Protein AF-A0A7S2N459-F1 (afdb_monomer_lite)

Structure (mmCIF, N/CA/C/O backbone):
data_AF-A0A7S2N459-F1
#
_entry.id   AF-A0A7S2N459-F1
#
loop_
_atom_site.group_PDB
_atom_site.id
_atom_site.type_symbol
_atom_site.label_atom_id
_atom_site.label_alt_id
_atom_site.label_comp_id
_atom_site.label_asym_id
_atom_site.label_entity_id
_atom_site.label_seq_id
_atom_site.pdbx_PDB_ins_code
_atom_site.Cartn_x
_atom_site.Cartn_y
_atom_site.Cartn_z
_atom_site.occupancy
_atom_site.B_iso_or_equiv
_atom_site.auth_seq_id
_atom_site.auth_comp_id
_atom_site.auth_asym_id
_atom_site.auth_atom_id
_atom_site.pdbx_PDB_model_num
ATOM 1 N N . ALA A 1 1 ? 3.711 -17.846 -29.642 1.00 45.19 1 ALA A N 1
ATOM 2 C CA . ALA A 1 1 ? 2.727 -18.510 -28.764 1.00 45.19 1 ALA A CA 1
ATOM 3 C C . ALA A 1 1 ? 2.445 -17.560 -27.609 1.00 45.19 1 ALA A C 1
ATOM 5 O O . ALA A 1 1 ? 3.385 -17.162 -26.939 1.00 45.19 1 ALA A O 1
ATOM 6 N N . SER A 1 2 ? 1.214 -17.067 -27.486 1.00 52.06 2 SER A N 1
ATOM 7 C CA . SER A 1 2 ? 0.863 -15.970 -26.574 1.00 52.06 2 SER A CA 1
ATOM 8 C C . SER A 1 2 ? 0.890 -16.412 -25.106 1.00 52.06 2 SER A C 1
ATOM 10 O O . SER A 1 2 ? 0.298 -17.444 -24.789 1.00 52.06 2 SER A O 1
ATOM 12 N N . GLU A 1 3 ? 1.476 -15.593 -24.225 1.00 56.34 3 GLU A N 1
ATOM 13 C CA . GLU A 1 3 ? 1.574 -15.756 -22.754 1.00 56.34 3 GLU A CA 1
ATOM 14 C C . GLU A 1 3 ? 0.285 -16.224 -22.055 1.00 56.34 3 GLU A C 1
ATOM 16 O O . GLU A 1 3 ? 0.333 -16.855 -21.004 1.00 56.34 3 GLU A O 1
ATOM 21 N N . ARG A 1 4 ? -0.883 -15.992 -22.661 1.00 53.28 4 ARG A N 1
ATOM 22 C CA . ARG A 1 4 ? -2.186 -16.432 -22.141 1.00 53.28 4 ARG A CA 1
ATOM 23 C C . ARG A 1 4 ? -2.342 -17.948 -21.994 1.00 53.28 4 ARG A C 1
ATOM 25 O O . ARG A 1 4 ? -3.156 -18.376 -21.185 1.00 53.28 4 ARG A O 1
ATOM 32 N N . ALA A 1 5 ? -1.575 -18.763 -22.722 1.00 55.81 5 ALA A N 1
ATOM 33 C CA . ALA A 1 5 ? -1.649 -20.222 -22.592 1.00 55.81 5 ALA A CA 1
ATOM 34 C C . ALA A 1 5 ? -1.073 -20.749 -21.259 1.00 55.81 5 ALA A C 1
ATOM 36 O O . ALA A 1 5 ? -1.358 -21.884 -20.887 1.00 55.81 5 ALA A O 1
ATOM 37 N N . ALA A 1 6 ? -0.294 -19.938 -20.531 1.00 67.31 6 ALA A N 1
ATOM 38 C CA . ALA A 1 6 ? 0.362 -20.347 -19.288 1.00 67.31 6 ALA A CA 1
ATOM 39 C C . ALA A 1 6 ? -0.513 -20.190 -18.027 1.00 67.31 6 ALA A C 1
ATOM 41 O O . ALA A 1 6 ? -0.176 -20.749 -16.986 1.00 67.31 6 ALA A O 1
ATOM 42 N N . TYR A 1 7 ? -1.647 -19.479 -18.099 1.00 68.12 7 TYR A N 1
ATOM 43 C CA . TYR A 1 7 ? -2.426 -19.101 -16.913 1.00 68.12 7 TYR A CA 1
ATOM 44 C C . TYR A 1 7 ? -3.891 -19.533 -17.030 1.00 68.12 7 TYR A C 1
ATOM 46 O O . TYR A 1 7 ? -4.776 -18.764 -17.412 1.00 68.12 7 TYR A O 1
ATOM 54 N N . LYS A 1 8 ? -4.159 -20.799 -16.688 1.00 75.75 8 LYS A N 1
ATOM 55 C CA . LYS A 1 8 ? -5.526 -21.327 -16.588 1.00 75.75 8 LYS A CA 1
ATOM 56 C C . LYS A 1 8 ? -6.290 -20.552 -15.507 1.00 75.75 8 LYS A C 1
ATOM 58 O O . LYS A 1 8 ? -5.868 -20.535 -14.357 1.00 75.75 8 LYS A O 1
ATOM 63 N N . GLY A 1 9 ? -7.414 -19.939 -15.877 1.00 71.00 9 GLY A N 1
ATOM 64 C CA . GLY A 1 9 ? -8.233 -19.137 -14.960 1.00 71.00 9 GLY A CA 1
ATOM 65 C C . GLY A 1 9 ? -7.837 -17.659 -14.861 1.00 71.00 9 GLY A C 1
ATOM 66 O O . GLY A 1 9 ? -8.379 -16.960 -14.014 1.00 71.00 9 GLY A O 1
ATOM 67 N N . LEU A 1 10 ? -6.930 -17.163 -15.715 1.00 74.94 10 LEU A N 1
ATOM 68 C CA . LEU A 1 10 ? -6.666 -15.727 -15.828 1.00 74.94 10 LEU A CA 1
ATOM 69 C C . LEU A 1 10 ? -7.869 -15.014 -16.453 1.00 74.94 10 LEU A C 1
ATOM 71 O O . LEU A 1 10 ? -8.247 -15.310 -17.586 1.00 74.94 10 LEU A O 1
ATOM 75 N N . VAL A 1 11 ? -8.430 -14.051 -15.726 1.00 75.25 11 VAL A N 1
ATOM 76 C CA . VAL A 1 11 ? -9.648 -13.333 -16.139 1.00 75.25 11 VAL A CA 1
ATOM 77 C C . VAL A 1 11 ? -9.407 -11.892 -16.588 1.00 75.25 11 VAL A C 1
ATOM 79 O O . VAL A 1 11 ? -10.246 -11.309 -17.266 1.00 75.25 11 VAL A O 1
ATOM 82 N N . GLY A 1 12 ? -8.221 -11.336 -16.335 1.00 76.81 12 GLY A N 1
ATOM 83 C CA . GLY A 1 12 ? -7.854 -10.018 -16.841 1.00 76.81 12 GLY A CA 1
ATOM 84 C C . GLY A 1 12 ? -6.405 -9.646 -16.560 1.00 76.81 12 GLY A C 1
ATOM 85 O O . GLY A 1 12 ? -5.723 -10.282 -15.759 1.00 76.81 12 GLY A O 1
ATOM 86 N N . THR A 1 13 ? -5.943 -8.593 -17.228 1.00 80.44 13 THR A N 1
ATOM 87 C CA . THR A 1 13 ? -4.651 -7.950 -16.971 1.00 80.44 13 THR A CA 1
ATOM 88 C C . THR A 1 13 ? -4.895 -6.463 -16.800 1.00 80.44 13 THR A C 1
ATOM 90 O O . THR A 1 13 ? -5.680 -5.874 -17.542 1.00 80.44 13 THR A O 1
ATOM 93 N N . VAL A 1 14 ? -4.211 -5.861 -15.833 1.00 82.19 14 VAL A N 1
ATOM 94 C CA . VAL A 1 14 ? -4.279 -4.427 -15.564 1.00 82.19 14 VAL A CA 1
ATOM 95 C C . VAL A 1 14 ? -3.006 -3.734 -16.002 1.00 82.19 14 VAL A C 1
ATOM 97 O O . VAL A 1 14 ? -1.913 -4.267 -15.838 1.00 82.19 14 VAL A O 1
ATOM 100 N N . ALA A 1 15 ? -3.153 -2.536 -16.561 1.00 82.12 15 ALA A N 1
ATOM 101 C CA . ALA A 1 15 ? -2.019 -1.705 -16.931 1.00 82.12 15 ALA A CA 1
ATOM 102 C C . ALA A 1 15 ? -1.506 -0.933 -15.706 1.00 82.12 15 ALA A C 1
ATOM 104 O O . ALA A 1 15 ? -2.200 -0.063 -15.170 1.00 82.12 15 ALA A O 1
ATOM 105 N N . CYS A 1 16 ? -0.278 -1.222 -15.299 1.00 82.12 16 CYS A N 1
ATOM 106 C CA . CYS A 1 16 ? 0.464 -0.505 -14.266 1.00 82.12 16 CYS A CA 1
ATOM 107 C C . CYS A 1 16 ? 1.812 -0.025 -14.822 1.00 82.12 16 CYS A C 1
ATOM 109 O O . CYS A 1 16 ? 2.241 -0.460 -15.892 1.00 82.12 16 CYS A O 1
ATOM 111 N N . GLY A 1 17 ? 2.460 0.885 -14.100 1.00 80.88 17 GLY A N 1
ATOM 112 C CA . GLY A 1 17 ? 3.806 1.359 -14.411 1.00 80.88 17 GLY A CA 1
ATOM 113 C C . GLY A 1 17 ? 4.857 0.235 -14.390 1.00 80.88 17 GLY A C 1
ATOM 114 O O . GLY A 1 17 ? 4.582 -0.879 -13.930 1.00 80.88 17 GLY A O 1
ATOM 115 N N . PRO A 1 18 ? 6.085 0.514 -14.864 1.00 83.31 18 PRO A N 1
ATOM 116 C CA . PRO A 1 18 ? 7.149 -0.479 -15.053 1.00 83.31 18 PRO A CA 1
ATOM 117 C C . PRO A 1 18 ? 7.618 -1.166 -13.764 1.00 83.31 18 PRO A C 1
ATOM 119 O O . PRO A 1 18 ? 8.298 -2.191 -13.828 1.00 83.31 18 PRO A O 1
ATOM 122 N N . LYS A 1 19 ? 7.286 -0.618 -12.591 1.00 86.06 19 LYS A N 1
ATOM 123 C CA . LYS A 1 19 ? 7.632 -1.211 -11.301 1.00 86.06 19 LYS A CA 1
ATOM 124 C C . LYS A 1 19 ? 6.470 -1.110 -10.330 1.00 86.06 19 LYS A C 1
ATOM 126 O O . LYS A 1 19 ? 6.064 -0.010 -9.981 1.00 86.06 19 LYS A O 1
ATOM 131 N N . ILE A 1 20 ? 5.990 -2.257 -9.863 1.00 86.62 20 ILE A N 1
ATOM 132 C CA . ILE A 1 20 ? 5.016 -2.348 -8.774 1.00 86.62 20 ILE A CA 1
ATOM 133 C C . ILE A 1 20 ? 5.784 -2.390 -7.454 1.00 86.62 20 ILE A C 1
ATOM 135 O O . ILE A 1 20 ? 6.721 -3.174 -7.303 1.00 86.62 20 ILE A O 1
ATOM 139 N N . TRP A 1 21 ? 5.389 -1.548 -6.506 1.00 84.75 21 TRP A N 1
ATOM 140 C CA . TRP A 1 21 ? 5.977 -1.491 -5.167 1.00 84.75 21 TRP A CA 1
ATOM 141 C C . TRP A 1 21 ? 5.115 -2.197 -4.133 1.00 84.75 21 TRP A C 1
ATOM 143 O O . TRP A 1 21 ? 5.635 -2.883 -3.259 1.00 84.75 21 TRP A O 1
ATOM 153 N N . SER A 1 22 ? 3.796 -2.041 -4.236 1.00 86.75 22 SER A N 1
ATOM 154 C CA . SER A 1 22 ? 2.862 -2.592 -3.263 1.00 86.75 22 SER A CA 1
ATOM 155 C C . SER A 1 22 ? 1.486 -2.809 -3.885 1.00 86.75 22 SER A C 1
ATOM 157 O O . SER A 1 22 ? 1.110 -2.139 -4.849 1.00 86.75 22 SER A O 1
ATOM 159 N N . MET A 1 23 ? 0.738 -3.761 -3.332 1.00 89.31 23 MET A N 1
ATOM 160 C CA . MET A 1 23 ? -0.648 -4.022 -3.699 1.00 89.31 23 MET A CA 1
ATOM 161 C C . MET A 1 23 ? -1.464 -4.401 -2.467 1.00 89.31 23 MET A C 1
ATOM 163 O O . MET A 1 23 ? -0.939 -5.000 -1.528 1.00 89.31 23 MET A O 1
ATOM 167 N N . SER A 1 24 ? -2.755 -4.083 -2.484 1.00 88.56 24 SER A N 1
ATOM 168 C CA . SER A 1 24 ? -3.678 -4.448 -1.409 1.00 88.56 24 SER A CA 1
ATOM 169 C C . SER A 1 24 ? -5.078 -4.676 -1.974 1.00 88.56 24 SER A C 1
ATOM 171 O O . SER A 1 24 ? -5.514 -3.931 -2.850 1.00 88.56 24 SER A O 1
ATOM 173 N N . PHE A 1 25 ? -5.763 -5.713 -1.495 1.00 89.06 25 PHE A N 1
ATOM 174 C CA . PHE A 1 25 ? -7.181 -5.948 -1.776 1.00 89.06 25 PHE A CA 1
ATOM 175 C C . PHE A 1 25 ? -8.035 -5.253 -0.722 1.00 89.06 25 PHE A C 1
ATOM 177 O O . PHE A 1 25 ? -7.646 -5.202 0.448 1.00 89.06 25 PHE A O 1
ATOM 184 N N . SER A 1 26 ? -9.197 -4.750 -1.131 1.00 88.19 26 SER A N 1
ATOM 185 C CA . SER A 1 26 ? -10.193 -4.271 -0.185 1.00 88.19 26 SER A CA 1
ATOM 186 C C . SER A 1 26 ? -10.733 -5.438 0.651 1.00 88.19 26 SER A C 1
ATOM 188 O O . SER A 1 26 ? -10.838 -6.562 0.147 1.00 88.19 26 SER A O 1
ATOM 190 N N . PRO A 1 27 ? -11.089 -5.202 1.924 1.00 87.00 27 PRO A N 1
ATOM 191 C CA . PRO A 1 27 ? -11.691 -6.222 2.780 1.00 87.00 27 PRO A CA 1
ATOM 192 C C . PRO A 1 27 ? -12.967 -6.840 2.195 1.00 87.00 27 PRO A C 1
ATOM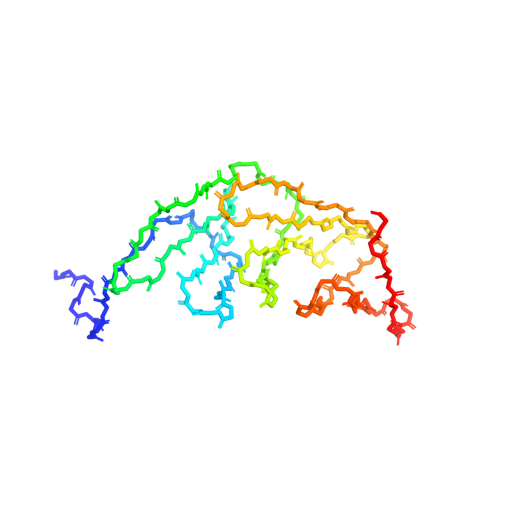 194 O O . PRO A 1 27 ? -13.203 -8.033 2.372 1.00 87.00 27 PRO A O 1
ATOM 197 N N . ASP A 1 28 ? -13.771 -6.055 1.472 1.00 86.62 28 ASP A N 1
ATOM 198 C CA . ASP A 1 28 ? -14.971 -6.530 0.770 1.00 86.62 28 ASP A CA 1
ATOM 199 C C . ASP A 1 28 ? -14.678 -7.324 -0.522 1.00 86.62 28 ASP A C 1
ATOM 201 O O . ASP A 1 28 ? -15.599 -7.857 -1.146 1.00 86.62 28 ASP A O 1
ATOM 205 N N . GLY A 1 29 ? -13.409 -7.400 -0.943 1.00 86.38 29 GLY A N 1
ATOM 206 C CA . GLY A 1 29 ? -12.950 -8.093 -2.147 1.00 86.38 29 GLY A CA 1
ATOM 207 C C . GLY A 1 29 ? -13.387 -7.457 -3.469 1.00 86.38 29 GLY A C 1
ATOM 208 O O . GLY A 1 29 ? -13.129 -8.028 -4.528 1.00 86.38 29 GLY A O 1
ATOM 209 N N . ARG A 1 30 ? -14.051 -6.296 -3.445 1.00 86.62 30 ARG A N 1
ATOM 210 C CA . ARG A 1 30 ? -14.590 -5.633 -4.646 1.00 86.62 30 ARG A CA 1
ATOM 211 C C . ARG A 1 30 ? -13.591 -4.722 -5.332 1.00 86.62 30 ARG A C 1
ATOM 213 O O . ARG A 1 30 ? -13.805 -4.358 -6.491 1.00 86.62 30 ARG A O 1
ATOM 220 N N . HIS A 1 31 ? -12.510 -4.376 -4.649 1.00 88.12 31 HIS A N 1
ATOM 221 C CA . HIS A 1 31 ? -11.490 -3.471 -5.134 1.00 88.12 31 HIS A CA 1
ATOM 222 C C . HIS A 1 31 ? -10.095 -3.993 -4.818 1.00 88.12 31 HIS A C 1
ATOM 224 O O . HIS A 1 31 ? -9.869 -4.800 -3.917 1.00 88.12 31 HIS A O 1
ATOM 230 N N . PHE A 1 32 ? -9.124 -3.503 -5.572 1.00 88.88 32 PHE A N 1
ATOM 231 C CA . PHE A 1 32 ? -7.732 -3.590 -5.175 1.00 88.88 32 PHE A CA 1
ATOM 232 C C . PHE A 1 32 ? -6.976 -2.362 -5.658 1.00 88.88 32 PHE A C 1
ATOM 234 O O . PHE A 1 32 ? -7.360 -1.702 -6.624 1.00 88.88 32 PHE A O 1
ATOM 241 N N . VAL A 1 33 ? -5.883 -2.062 -4.974 1.00 88.06 33 VAL A N 1
ATOM 242 C CA . VAL A 1 33 ? -5.015 -0.932 -5.266 1.00 88.06 33 VAL A CA 1
ATOM 243 C C . VAL A 1 33 ? -3.632 -1.448 -5.610 1.00 88.06 33 VAL A C 1
ATOM 245 O O . VAL A 1 33 ? -3.124 -2.387 -4.994 1.00 88.06 33 VAL A O 1
ATOM 248 N N . ILE A 1 34 ? -3.037 -0.829 -6.620 1.00 88.25 34 ILE A N 1
ATOM 249 C CA . ILE A 1 34 ? -1.651 -1.021 -7.016 1.00 88.25 34 ILE A CA 1
ATOM 250 C C . ILE A 1 34 ? -0.940 0.306 -6.822 1.00 88.25 34 ILE A C 1
ATOM 252 O O . ILE A 1 34 ? -1.381 1.340 -7.321 1.00 88.25 34 ILE A O 1
ATOM 256 N N . GLN A 1 35 ? 0.186 0.248 -6.132 1.00 86.25 35 GLN A N 1
ATOM 257 C CA . GLN A 1 35 ? 1.162 1.315 -6.115 1.00 86.25 35 GLN A CA 1
ATOM 258 C C . GLN A 1 35 ? 2.299 0.948 -7.057 1.00 86.25 35 GLN A C 1
ATOM 260 O O . GLN A 1 35 ? 3.018 -0.027 -6.821 1.00 86.25 35 GLN A O 1
ATOM 265 N N . ASP A 1 36 ? 2.468 1.735 -8.112 1.00 85.12 36 ASP A N 1
ATOM 266 C CA . ASP A 1 36 ? 3.570 1.587 -9.053 1.00 85.12 36 ASP A CA 1
ATOM 267 C C . ASP A 1 36 ? 4.526 2.789 -9.017 1.00 85.12 36 ASP A C 1
ATOM 269 O O . ASP A 1 36 ? 4.456 3.644 -8.129 1.00 85.12 36 ASP A O 1
ATOM 273 N N . SER A 1 37 ? 5.506 2.806 -9.918 1.00 80.19 37 SER A N 1
ATOM 274 C CA . SER A 1 37 ? 6.501 3.874 -10.024 1.00 80.19 37 SER A CA 1
ATOM 275 C C . SER A 1 37 ? 5.918 5.242 -10.360 1.00 80.19 37 SER A C 1
ATOM 277 O O . SER A 1 37 ? 6.595 6.239 -10.112 1.00 80.19 37 SER A O 1
ATOM 279 N N . ASP A 1 38 ? 4.699 5.287 -10.891 1.00 76.31 38 ASP A N 1
ATOM 280 C CA . ASP A 1 38 ? 4.120 6.475 -11.505 1.00 76.31 38 ASP A CA 1
ATOM 281 C C . ASP A 1 38 ? 2.872 6.936 -10.740 1.00 76.31 38 ASP A C 1
ATOM 283 O O . ASP A 1 38 ? 2.625 8.134 -10.629 1.00 76.31 38 ASP A O 1
ATOM 287 N N . ALA A 1 39 ? 2.086 6.004 -10.192 1.00 80.44 39 ALA A N 1
ATOM 288 C CA . ALA A 1 39 ? 0.798 6.304 -9.586 1.00 80.44 39 ALA A CA 1
ATOM 289 C C . ALA A 1 39 ? 0.328 5.285 -8.534 1.00 80.44 39 ALA A C 1
ATOM 291 O O . ALA A 1 39 ? 0.736 4.121 -8.496 1.00 80.44 39 ALA A O 1
ATOM 292 N N . LEU A 1 40 ? -0.642 5.731 -7.730 1.00 83.75 40 LEU A N 1
ATOM 293 C CA . LEU A 1 40 ? -1.607 4.857 -7.061 1.00 83.75 40 LEU A CA 1
ATOM 294 C C . LEU A 1 40 ? -2.782 4.618 -8.011 1.00 83.75 40 LEU A C 1
ATOM 296 O O . LEU A 1 40 ? -3.376 5.579 -8.500 1.00 83.75 40 LEU A O 1
ATOM 300 N N . ARG A 1 41 ? -3.105 3.352 -8.286 1.00 85.44 41 ARG A N 1
ATOM 301 C CA . ARG A 1 41 ? -4.178 2.939 -9.202 1.00 85.44 41 ARG A CA 1
ATOM 302 C C . ARG A 1 41 ? -5.147 2.020 -8.489 1.00 85.44 41 ARG A C 1
ATOM 304 O O . ARG A 1 41 ? -4.738 0.978 -7.983 1.00 85.44 41 ARG A O 1
ATOM 311 N N . VAL A 1 42 ? -6.423 2.368 -8.517 1.00 86.75 42 VAL A N 1
ATOM 312 C CA . VAL A 1 42 ? -7.488 1.561 -7.920 1.00 86.75 42 VAL A CA 1
ATOM 313 C C . VAL A 1 42 ? -8.317 0.895 -9.019 1.00 86.75 42 VAL A C 1
ATOM 315 O O . VAL A 1 42 ? -8.682 1.504 -10.031 1.00 86.75 42 VAL A O 1
ATOM 318 N N . TRP A 1 43 ? -8.598 -0.384 -8.809 1.00 85.56 43 TRP A N 1
ATOM 319 C CA . TRP A 1 43 ? -9.282 -1.266 -9.742 1.00 85.56 43 TRP A CA 1
ATOM 320 C C . TRP A 1 43 ? -10.493 -1.891 -9.071 1.00 85.56 43 TRP A C 1
ATOM 322 O O . TRP A 1 43 ? -10.445 -2.238 -7.893 1.00 85.56 43 TRP A O 1
ATOM 332 N N . SER A 1 44 ? -11.561 -2.076 -9.841 1.00 84.75 44 SER A N 1
ATOM 333 C CA . SER A 1 44 ? -12.678 -2.918 -9.418 1.00 84.75 44 SER A CA 1
ATOM 334 C C . SER A 1 44 ? -12.383 -4.374 -9.779 1.00 84.75 44 SER A C 1
ATOM 336 O O . SER A 1 44 ? -11.922 -4.655 -10.886 1.00 84.75 44 SER A O 1
ATOM 338 N N . ALA A 1 45 ? -12.643 -5.281 -8.842 1.00 76.88 45 ALA A N 1
ATOM 339 C CA . ALA A 1 45 ? -12.458 -6.727 -8.955 1.00 76.88 45 ALA A CA 1
ATOM 340 C C . ALA A 1 45 ? -13.775 -7.491 -9.214 1.00 76.88 45 ALA A C 1
ATOM 342 O O . ALA A 1 45 ? -13.806 -8.717 -9.112 1.00 76.88 45 ALA A O 1
ATOM 343 N N . GLY A 1 46 ? -14.867 -6.786 -9.529 1.00 69.38 46 GLY A N 1
ATOM 344 C CA . GLY A 1 46 ? -16.190 -7.386 -9.735 1.00 69.38 46 GLY A CA 1
ATOM 345 C C . GLY A 1 46 ? -16.290 -8.273 -10.983 1.00 69.38 46 GLY A C 1
ATOM 346 O O . GLY A 1 46 ? -15.616 -8.033 -11.983 1.00 69.38 46 GLY A O 1
ATOM 347 N N . ASP A 1 47 ? -17.142 -9.301 -10.908 1.00 62.38 47 ASP A N 1
ATOM 348 C CA . ASP A 1 47 ? -17.573 -10.195 -12.001 1.00 62.38 47 ASP A CA 1
ATOM 349 C C . ASP A 1 47 ? -16.461 -10.735 -12.911 1.00 62.38 47 ASP A C 1
ATOM 351 O O . ASP A 1 47 ? -16.673 -11.013 -14.090 1.00 62.38 47 ASP A O 1
ATOM 355 N N . HIS A 1 48 ? -15.256 -10.896 -12.359 1.00 59.47 48 HIS A N 1
ATOM 356 C CA . HIS A 1 48 ? -14.062 -11.300 -13.098 1.00 59.47 48 HIS A CA 1
ATOM 357 C C . HIS A 1 48 ? -13.646 -10.354 -14.234 1.00 59.47 48 HIS A C 1
ATOM 359 O O . HIS A 1 48 ? -12.858 -10.728 -15.103 1.00 59.47 48 HIS A O 1
ATOM 365 N N . VAL A 1 49 ? -14.132 -9.117 -14.225 1.00 59.53 49 VAL A N 1
ATOM 366 C CA . VAL A 1 49 ? -13.735 -8.095 -15.183 1.00 59.53 49 VAL A CA 1
ATOM 367 C C . VAL A 1 49 ? -13.022 -6.993 -14.428 1.00 59.53 49 VAL A C 1
ATOM 369 O O . VAL A 1 49 ? -13.629 -6.155 -13.766 1.00 59.53 49 VAL A O 1
ATOM 372 N N . VAL A 1 50 ? -11.701 -6.971 -14.565 1.00 61.81 50 VAL A N 1
ATOM 373 C CA . VAL A 1 50 ? -10.904 -5.933 -13.931 1.00 61.81 50 VAL A CA 1
ATOM 374 C C . VAL A 1 50 ? -10.994 -4.646 -14.744 1.00 61.81 50 VAL A C 1
ATOM 376 O O . VAL A 1 50 ? -10.544 -4.593 -15.888 1.00 61.81 50 VAL A O 1
ATOM 379 N N . GLN A 1 51 ? -11.589 -3.608 -14.161 1.00 64.19 51 GLN A N 1
ATOM 380 C CA . GLN A 1 51 ? -11.807 -2.318 -14.822 1.00 64.19 51 GLN A CA 1
ATOM 381 C C . GLN A 1 51 ? -11.070 -1.199 -14.084 1.00 64.19 51 GLN A C 1
ATOM 383 O O . GLN A 1 51 ? -11.140 -1.103 -12.854 1.00 64.19 51 GLN A O 1
ATOM 388 N N . LYS A 1 52 ? -10.379 -0.336 -14.845 1.00 64.19 52 LYS A N 1
ATOM 389 C CA . LYS A 1 52 ? -9.772 0.905 -14.333 1.00 64.19 52 LYS A CA 1
ATOM 390 C C . LYS A 1 52 ? -10.927 1.849 -14.030 1.00 64.19 52 LYS A C 1
ATOM 392 O O . LYS A 1 52 ? -11.508 2.372 -14.979 1.00 64.19 52 LYS A O 1
ATOM 397 N N . ARG A 1 53 ? -11.324 2.003 -12.763 1.00 61.09 53 ARG A N 1
ATOM 398 C CA . ARG A 1 53 ? -12.633 2.613 -12.480 1.00 61.09 53 ARG A CA 1
ATOM 399 C C . ARG A 1 53 ? -12.678 3.839 -11.594 1.00 61.09 53 ARG A C 1
ATOM 401 O O . ARG A 1 53 ? -13.603 4.607 -11.813 1.00 61.09 53 ARG A O 1
ATOM 408 N N . SER A 1 54 ? -11.747 4.076 -10.677 1.00 56.62 54 SER A N 1
ATOM 409 C CA . SER A 1 54 ? -11.885 5.269 -9.835 1.00 56.62 54 SER A CA 1
ATOM 410 C C . SER A 1 54 ? -10.953 6.388 -10.272 1.00 56.62 54 SER A C 1
ATOM 412 O O . SER A 1 54 ? -11.429 7.391 -10.790 1.00 56.62 54 SER A O 1
ATOM 414 N N . TRP A 1 55 ? -9.639 6.232 -10.147 1.00 69.75 55 TRP A N 1
ATOM 415 C CA . TRP A 1 55 ? -8.688 7.276 -10.539 1.00 69.75 55 TRP A CA 1
ATOM 416 C C . TRP A 1 55 ? -7.249 6.760 -10.446 1.00 69.75 55 TRP A C 1
ATOM 418 O O . TRP A 1 55 ? -6.966 5.695 -9.891 1.00 69.75 55 TRP A O 1
ATOM 42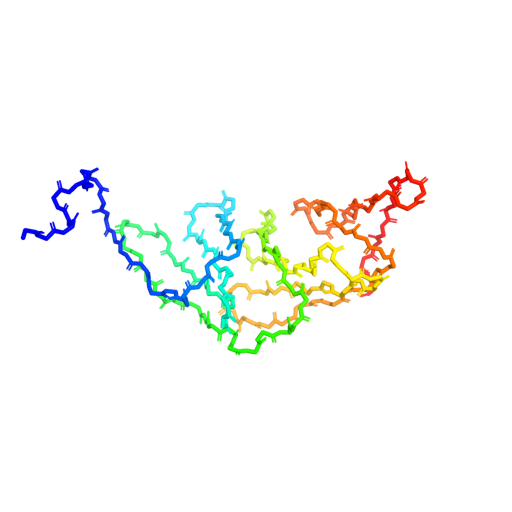8 N N . ALA A 1 56 ? -6.334 7.519 -11.045 1.00 60.53 56 ALA A N 1
ATOM 429 C CA . ALA A 1 56 ? -4.903 7.365 -10.856 1.00 60.53 56 ALA A CA 1
ATOM 430 C C . ALA A 1 56 ? -4.353 8.704 -10.372 1.00 60.53 56 ALA A C 1
ATOM 432 O O . ALA A 1 56 ? -4.556 9.721 -11.035 1.00 60.53 56 ALA A O 1
ATOM 433 N N . ARG A 1 57 ? -3.675 8.721 -9.223 1.00 68.81 57 ARG A N 1
ATOM 434 C CA . ARG A 1 57 ? -2.930 9.912 -8.803 1.00 68.81 57 ARG A CA 1
ATOM 435 C C . ARG A 1 57 ? -1.524 9.810 -9.364 1.00 68.81 57 ARG A C 1
ATOM 437 O O . ARG A 1 57 ? -0.705 9.077 -8.825 1.00 68.81 57 ARG A O 1
ATOM 444 N N . GLU A 1 58 ? -1.286 10.538 -10.449 1.00 57.94 58 GLU A N 1
ATOM 445 C CA . GLU A 1 58 ? -0.032 10.525 -11.223 1.00 57.94 58 GLU A CA 1
ATOM 446 C C . GLU A 1 58 ? 1.102 11.341 -10.574 1.00 57.94 58 GLU A C 1
ATOM 448 O O . GLU A 1 58 ? 2.213 11.411 -11.090 1.00 57.94 58 GLU A O 1
ATOM 453 N N . GLU A 1 59 ? 0.862 11.924 -9.398 1.00 55.19 59 GLU A N 1
ATOM 454 C CA . GLU A 1 59 ? 1.905 12.564 -8.602 1.00 55.19 59 GLU A CA 1
ATOM 455 C C . GLU A 1 59 ? 2.413 11.616 -7.518 1.00 55.19 59 GLU A C 1
ATOM 457 O O . GLU A 1 59 ? 1.941 11.621 -6.374 1.00 55.19 59 GLU A O 1
ATOM 462 N N . ARG A 1 60 ? 3.429 10.818 -7.855 1.00 54.25 60 ARG A N 1
ATOM 463 C CA . ARG A 1 60 ? 4.223 10.137 -6.833 1.00 54.25 60 ARG A CA 1
ATOM 464 C C . ARG A 1 60 ? 4.952 11.188 -5.998 1.00 54.25 60 ARG A C 1
ATOM 466 O O . ARG A 1 60 ? 5.922 11.793 -6.456 1.00 54.25 60 ARG A O 1
ATOM 473 N N . ARG A 1 61 ? 4.574 11.342 -4.726 1.00 56.41 61 ARG A N 1
ATOM 474 C CA . ARG A 1 61 ? 5.529 11.878 -3.751 1.00 56.41 61 ARG A CA 1
ATOM 475 C C . ARG A 1 61 ? 6.637 10.846 -3.581 1.00 56.41 61 ARG A C 1
ATOM 477 O O . ARG A 1 61 ? 6.376 9.706 -3.192 1.00 56.41 61 ARG A O 1
ATOM 484 N N . ALA A 1 62 ? 7.866 11.238 -3.925 1.00 55.22 62 ALA A N 1
ATOM 485 C CA . ALA A 1 62 ? 9.053 10.480 -3.555 1.00 55.22 62 ALA A CA 1
ATOM 486 C C . ALA A 1 62 ? 8.956 10.153 -2.060 1.00 55.22 62 ALA A C 1
ATOM 488 O O . ALA A 1 62 ? 8.637 11.044 -1.277 1.00 55.22 62 ALA A O 1
ATOM 489 N N . GLY A 1 63 ? 9.120 8.876 -1.719 1.00 61.88 63 GLY A N 1
ATOM 490 C CA . GLY A 1 63 ? 8.974 8.403 -0.348 1.00 61.88 63 GLY A CA 1
ATOM 491 C C . GLY A 1 63 ? 7.973 7.273 -0.195 1.00 61.88 63 GLY A C 1
ATOM 492 O O . GLY A 1 63 ? 8.286 6.322 0.494 1.00 61.88 63 GLY A O 1
ATOM 493 N N . LEU A 1 64 ? 6.814 7.294 -0.864 1.00 68.81 64 LEU A N 1
ATOM 494 C CA . LEU A 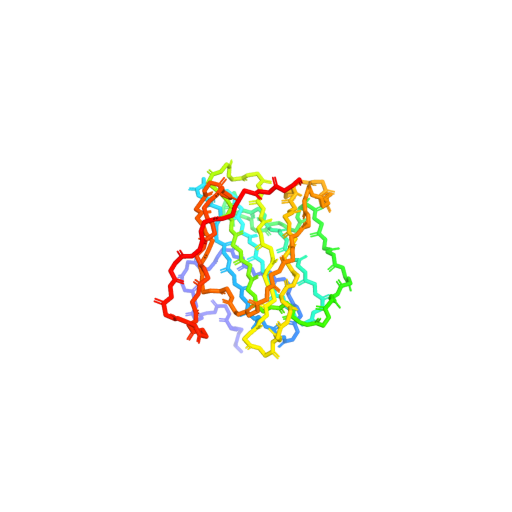1 64 ? 5.787 6.260 -0.651 1.00 68.81 64 LEU A CA 1
ATOM 495 C C . LEU A 1 64 ? 6.239 4.883 -1.163 1.00 68.81 64 LEU A C 1
ATOM 497 O O . LEU A 1 64 ? 6.631 4.760 -2.327 1.00 68.81 64 LEU A O 1
ATOM 501 N N . SER A 1 65 ? 6.128 3.845 -0.328 1.00 72.62 65 SER A N 1
ATOM 502 C CA . SER A 1 65 ? 6.461 2.456 -0.700 1.00 72.62 65 SER A CA 1
ATOM 503 C C . SER A 1 65 ? 5.364 1.445 -0.398 1.00 72.62 65 SER A C 1
ATOM 505 O O . SER A 1 65 ? 5.408 0.344 -0.942 1.00 72.62 65 SER A O 1
ATOM 507 N N . GLU A 1 66 ? 4.404 1.783 0.459 1.00 78.44 66 GLU A N 1
ATOM 508 C CA . GLU A 1 66 ? 3.365 0.847 0.868 1.00 78.44 66 GLU A CA 1
ATOM 509 C C . GLU A 1 66 ? 1.967 1.446 0.737 1.00 78.44 66 GLU A C 1
ATOM 511 O O . GLU A 1 66 ? 1.741 2.608 1.068 1.00 78.44 66 GLU A O 1
ATOM 516 N N . VAL A 1 67 ? 1.015 0.617 0.305 1.00 84.69 67 VAL A N 1
ATOM 517 C CA . VAL A 1 67 ? -0.409 0.957 0.266 1.00 84.69 67 VAL A CA 1
ATOM 518 C C . VAL A 1 67 ? -1.224 -0.133 0.954 1.00 84.69 67 VAL A C 1
ATOM 520 O O . VAL A 1 67 ? -0.915 -1.322 0.817 1.00 84.69 67 VAL A O 1
ATOM 523 N N . ARG A 1 68 ? -2.251 0.252 1.715 1.00 86.19 68 ARG A N 1
ATOM 524 C CA . ARG A 1 68 ? -3.154 -0.667 2.425 1.00 86.19 68 ARG A CA 1
ATOM 525 C C . ARG A 1 68 ? -4.587 -0.155 2.383 1.00 86.19 68 ARG A C 1
ATOM 527 O O . ARG A 1 68 ? -4.800 1.042 2.533 1.00 86.19 68 ARG A O 1
ATOM 534 N N . PHE A 1 69 ? -5.553 -1.052 2.222 1.00 86.31 69 PHE A N 1
ATOM 535 C CA . PHE A 1 69 ? -6.956 -0.726 2.477 1.00 86.31 69 PHE A CA 1
ATOM 536 C C . PHE A 1 69 ? -7.253 -0.618 3.972 1.00 86.31 69 PHE A C 1
ATOM 538 O O . PHE A 1 69 ? -6.713 -1.381 4.778 1.00 86.31 69 PHE A O 1
ATOM 545 N N . LEU A 1 70 ? -8.148 0.307 4.310 1.00 83.25 70 LEU A N 1
ATOM 546 C CA . LEU A 1 70 ? -8.827 0.347 5.595 1.00 83.25 70 LEU A CA 1
ATOM 547 C C . LEU A 1 70 ? -10.009 -0.630 5.603 1.00 83.25 70 LEU A C 1
ATOM 549 O O . LEU A 1 70 ? -10.474 -1.109 4.567 1.00 83.25 70 LEU A O 1
ATOM 553 N N . GLN A 1 71 ? -10.466 -0.976 6.804 1.00 81.88 71 GLN A N 1
ATOM 554 C CA . GLN A 1 71 ? -11.505 -1.978 7.036 1.00 81.88 71 GLN A CA 1
ATOM 555 C C . GLN A 1 71 ? -12.875 -1.550 6.489 1.00 81.88 71 GLN A C 1
ATOM 557 O O . GLN A 1 71 ? -13.704 -2.407 6.189 1.00 81.88 71 GLN A O 1
ATOM 562 N N . ASP A 1 72 ? -13.091 -0.243 6.335 1.00 81.44 72 ASP A N 1
ATOM 563 C CA . ASP A 1 72 ? -14.279 0.341 5.704 1.00 81.44 72 ASP A CA 1
ATOM 564 C C . ASP A 1 72 ? -14.441 -0.052 4.226 1.00 81.44 72 ASP A C 1
ATOM 566 O O . ASP A 1 72 ? -15.542 0.033 3.701 1.00 81.44 72 ASP A O 1
ATOM 570 N N . SER A 1 73 ? -13.386 -0.557 3.571 1.00 85.00 73 SER A N 1
ATOM 571 C CA . SER A 1 73 ? -13.352 -0.842 2.127 1.00 85.00 73 SER A CA 1
ATOM 572 C C . SER A 1 73 ? -13.595 0.376 1.230 1.00 85.00 73 SER A C 1
ATOM 574 O O . SER A 1 73 ? -13.693 0.211 0.017 1.00 85.00 73 SER A O 1
ATOM 576 N N . GLU A 1 74 ? -13.626 1.578 1.803 1.00 85.56 74 GLU A N 1
ATOM 577 C CA . GLU A 1 74 ? -13.845 2.858 1.123 1.00 85.56 74 GLU A CA 1
ATOM 578 C C . GLU A 1 74 ? -12.578 3.712 1.124 1.00 85.56 74 GLU A C 1
ATOM 580 O O . GLU A 1 74 ? -12.433 4.594 0.277 1.00 85.56 74 GLU A O 1
ATOM 585 N N . SER A 1 75 ? -11.619 3.403 1.998 1.00 86.50 75 SER A N 1
ATOM 586 C CA . SER A 1 75 ? -10.408 4.195 2.150 1.00 86.50 75 SER A CA 1
ATOM 587 C C . SER A 1 75 ? -9.129 3.367 2.048 1.00 86.50 75 SER A C 1
ATOM 589 O O . SER A 1 75 ? -9.068 2.174 2.360 1.00 86.50 75 SER A O 1
ATOM 591 N N . ILE A 1 76 ? -8.063 4.020 1.588 1.00 85.62 76 ILE A N 1
ATOM 592 C CA . ILE A 1 76 ? -6.703 3.475 1.550 1.00 85.62 76 ILE A CA 1
ATOM 593 C C . ILE A 1 76 ? -5.743 4.399 2.285 1.00 85.62 76 ILE A C 1
ATOM 595 O O . ILE A 1 76 ? -5.886 5.617 2.240 1.00 85.62 76 ILE A O 1
ATOM 599 N N . VAL A 1 77 ? -4.710 3.825 2.889 1.00 83.94 77 VAL A N 1
ATOM 600 C CA . VAL A 1 77 ? -3.574 4.560 3.445 1.00 83.94 77 VAL A CA 1
ATOM 601 C C . VAL A 1 77 ? -2.357 4.301 2.570 1.00 83.94 77 VAL A C 1
ATOM 603 O O . VAL A 1 77 ? -1.993 3.148 2.326 1.00 83.94 77 VAL A O 1
ATOM 606 N N . ALA A 1 78 ? -1.725 5.376 2.107 1.00 80.88 78 ALA A N 1
ATOM 607 C CA . ALA A 1 78 ? -0.423 5.330 1.461 1.00 80.88 78 ALA A CA 1
ATOM 608 C C . ALA A 1 78 ? 0.652 5.773 2.456 1.00 80.88 78 ALA A C 1
ATOM 610 O O . ALA A 1 78 ? 0.553 6.843 3.065 1.00 80.88 78 ALA A O 1
ATOM 611 N N . LEU A 1 79 ? 1.676 4.938 2.613 1.00 77.25 79 LEU A N 1
ATOM 612 C CA . LEU A 1 79 ? 2.728 5.101 3.602 1.00 77.25 79 LEU A CA 1
ATOM 613 C C . LEU A 1 79 ? 4.095 5.327 2.946 1.00 77.25 79 LEU A C 1
ATOM 615 O O . LEU A 1 79 ? 4.416 4.705 1.922 1.00 77.25 79 LEU A O 1
ATOM 619 N N . PRO A 1 80 ? 4.913 6.203 3.547 1.00 71.44 80 PRO A N 1
ATOM 620 C CA . PRO A 1 80 ? 6.302 6.407 3.173 1.00 71.44 80 PRO A CA 1
ATOM 621 C C . PRO A 1 80 ? 7.126 5.181 3.557 1.00 71.44 80 PRO A C 1
ATOM 623 O O . PRO A 1 80 ? 6.826 4.471 4.515 1.00 71.44 80 PRO A O 1
ATOM 626 N N . GLY A 1 81 ? 8.163 4.929 2.778 1.00 63.53 81 GLY A N 1
ATOM 627 C CA . GLY A 1 81 ? 9.042 3.796 2.932 1.00 63.53 81 GLY A CA 1
ATOM 628 C C . GLY A 1 81 ? 10.099 3.982 3.999 1.00 63.53 81 GLY A C 1
ATOM 629 O O . GLY A 1 81 ? 10.239 5.035 4.621 1.00 63.53 81 GLY A O 1
ATOM 630 N N . ARG A 1 82 ? 10.858 2.899 4.179 1.00 61.38 82 ARG A N 1
ATOM 631 C CA . ARG A 1 82 ? 11.831 2.671 5.260 1.00 61.38 82 ARG A CA 1
ATOM 632 C C . ARG A 1 82 ? 12.942 3.711 5.385 1.00 61.38 82 ARG A C 1
ATOM 634 O O . ARG A 1 82 ? 13.553 3.791 6.445 1.00 61.38 82 ARG A O 1
ATOM 641 N N . ASP A 1 83 ? 13.159 4.528 4.360 1.00 58.50 83 ASP A N 1
ATOM 642 C CA . ASP A 1 83 ? 14.318 5.418 4.282 1.00 58.50 83 ASP A CA 1
ATOM 643 C C . ASP A 1 83 ? 14.053 6.848 4.789 1.00 58.50 83 ASP A C 1
ATOM 645 O O . ASP A 1 83 ? 14.958 7.685 4.774 1.00 58.50 83 ASP A O 1
ATOM 649 N N . GLU A 1 84 ? 12.844 7.162 5.271 1.00 61.66 84 GLU A N 1
ATOM 650 C CA . GLU A 1 84 ? 12.513 8.517 5.727 1.00 61.66 84 GLU A CA 1
ATOM 651 C C . GLU A 1 84 ? 12.545 8.674 7.258 1.00 61.66 84 GLU A C 1
ATOM 653 O O . GLU A 1 84 ? 11.742 8.114 7.999 1.00 61.66 84 GLU A O 1
ATOM 658 N N . LEU A 1 85 ? 13.432 9.553 7.748 1.00 58.75 85 LEU A N 1
ATOM 659 C CA . LEU A 1 85 ? 13.475 10.001 9.155 1.00 58.75 85 LEU A CA 1
ATOM 660 C C . LEU A 1 85 ? 12.198 10.746 9.591 1.00 58.75 85 LEU A C 1
ATOM 662 O O . LEU A 1 85 ? 11.942 10.920 10.787 1.00 58.75 85 LEU A O 1
ATOM 666 N N . ARG A 1 86 ? 11.407 11.212 8.620 1.00 61.91 86 ARG A N 1
ATOM 667 C CA . ARG A 1 86 ? 10.089 11.819 8.804 1.00 61.91 86 ARG A CA 1
ATOM 668 C C . ARG A 1 86 ? 9.129 11.236 7.781 1.00 61.91 86 ARG A C 1
ATOM 670 O O . ARG A 1 86 ? 9.160 11.633 6.624 1.00 61.91 86 ARG A O 1
ATOM 677 N N . ALA A 1 87 ? 8.270 10.345 8.237 1.00 66.81 87 ALA A N 1
ATOM 678 C CA . ALA A 1 87 ? 7.260 9.706 7.423 1.00 66.81 87 ALA A CA 1
ATOM 679 C C . ALA A 1 87 ? 6.023 10.614 7.299 1.00 66.81 87 ALA A C 1
ATOM 681 O O . ALA A 1 87 ? 5.448 10.999 8.314 1.00 66.81 87 ALA A O 1
ATOM 682 N N . THR A 1 88 ? 5.588 10.945 6.076 1.00 73.00 88 THR A N 1
ATOM 683 C CA . THR A 1 88 ? 4.244 11.504 5.830 1.00 73.00 88 THR A CA 1
ATOM 684 C C . THR A 1 88 ? 3.328 10.448 5.214 1.00 73.00 88 THR A C 1
ATOM 686 O O . THR A 1 88 ? 3.579 10.018 4.092 1.00 73.00 88 THR A O 1
ATOM 689 N N . GLY A 1 89 ? 2.279 10.043 5.932 1.00 75.81 89 GLY A N 1
ATOM 690 C CA . GLY A 1 89 ? 1.224 9.164 5.417 1.00 75.81 89 GLY A CA 1
ATOM 691 C C . GLY A 1 89 ? 0.008 9.962 4.949 1.00 75.81 89 GLY A C 1
ATOM 692 O O . GLY A 1 89 ? -0.270 11.038 5.481 1.00 75.81 89 GLY A O 1
ATOM 693 N N . GLU A 1 90 ? -0.721 9.446 3.964 1.00 80.12 90 GLU A N 1
ATOM 694 C CA . GLU A 1 90 ? -1.956 10.057 3.458 1.00 80.12 90 GLU A CA 1
ATOM 695 C C . GLU A 1 90 ? -3.063 8.996 3.382 1.00 80.12 90 GLU A C 1
ATOM 697 O O . GLU A 1 90 ? -2.813 7.887 2.903 1.00 80.12 90 GLU A O 1
ATOM 702 N N . THR A 1 91 ? -4.272 9.340 3.828 1.00 83.69 91 THR A N 1
ATOM 703 C CA . THR A 1 91 ? -5.479 8.524 3.619 1.00 83.69 91 THR A CA 1
ATOM 704 C C . THR A 1 91 ? -6.275 9.082 2.451 1.00 83.69 91 THR A C 1
ATOM 706 O O . THR A 1 91 ? -6.381 10.302 2.306 1.00 83.69 91 THR A O 1
ATOM 709 N N . TYR A 1 92 ? -6.840 8.203 1.631 1.00 83.31 92 TYR A N 1
ATOM 710 C CA . TYR A 1 92 ? -7.626 8.559 0.457 1.00 83.31 92 TYR A CA 1
ATOM 711 C C . TYR A 1 92 ? -8.938 7.805 0.434 1.00 83.31 92 TYR A C 1
ATOM 713 O O . TYR A 1 92 ? -8.936 6.593 0.640 1.00 83.31 92 TYR A O 1
ATOM 721 N N . HIS A 1 93 ? -9.991 8.495 0.013 1.00 86.12 93 HIS A N 1
ATOM 722 C CA . HIS A 1 93 ? -11.238 7.861 -0.381 1.00 86.12 93 HIS A CA 1
ATOM 723 C C . HIS A 1 93 ? -11.087 7.227 -1.772 1.00 86.12 93 HIS A C 1
ATOM 725 O O . HIS A 1 93 ? -10.694 7.892 -2.740 1.00 86.12 93 HIS A O 1
ATOM 731 N N . ILE A 1 94 ? -11.397 5.939 -1.908 1.00 81.75 94 ILE A N 1
ATOM 732 C CA . ILE A 1 94 ? -11.086 5.161 -3.112 1.00 81.75 94 ILE A CA 1
ATOM 733 C C . ILE A 1 94 ? -11.908 5.552 -4.327 1.00 81.75 94 ILE A C 1
ATOM 735 O O . ILE A 1 94 ? -11.433 5.352 -5.442 1.00 81.75 94 ILE A O 1
ATOM 739 N N . GLU A 1 95 ? -13.114 6.093 -4.155 1.00 81.81 95 GLU A N 1
ATOM 740 C CA . GLU A 1 95 ? -13.969 6.440 -5.295 1.00 81.81 95 GLU A CA 1
ATOM 741 C C . GLU A 1 95 ? -13.636 7.821 -5.852 1.00 81.81 95 GLU A C 1
ATOM 743 O O . GLU A 1 95 ? -13.626 8.024 -7.063 1.00 81.81 95 GLU A O 1
ATOM 748 N N . THR A 1 96 ? -13.332 8.766 -4.964 1.00 80.88 96 THR A N 1
ATOM 749 C CA . THR A 1 96 ? -13.198 10.190 -5.304 1.00 80.88 96 THR A CA 1
ATOM 750 C C . THR A 1 96 ? -11.743 10.617 -5.454 1.00 80.88 96 THR A C 1
ATOM 752 O O . THR A 1 96 ? -11.461 11.604 -6.128 1.00 80.88 96 THR A O 1
ATOM 755 N N . GLY A 1 97 ? -10.814 9.904 -4.813 1.00 78.50 97 GLY A N 1
ATOM 756 C CA . GLY A 1 97 ? -9.389 10.231 -4.788 1.00 78.50 97 GLY A CA 1
ATOM 757 C C . GLY A 1 97 ? -9.023 11.434 -3.954 1.00 78.50 97 GLY A C 1
ATOM 758 O O . GLY A 1 97 ? -7.888 11.912 -4.003 1.00 78.50 97 GLY A O 1
ATOM 759 N N . VAL A 1 98 ? -9.978 11.904 -3.161 1.00 82.88 98 VAL A N 1
ATOM 760 C CA . VAL A 1 98 ? -9.766 12.977 -2.209 1.00 82.88 98 VAL A CA 1
ATOM 761 C C . VAL A 1 98 ? -8.890 12.459 -1.076 1.00 82.88 98 VAL A C 1
ATOM 763 O O . VAL A 1 98 ? -9.114 11.371 -0.546 1.00 82.88 98 VAL A O 1
ATOM 766 N N . VAL A 1 99 ? -7.886 13.258 -0.714 1.00 82.69 99 VAL A N 1
ATOM 767 C CA . VAL A 1 99 ? -7.098 13.038 0.498 1.00 82.69 99 VAL A CA 1
ATOM 768 C C . VAL A 1 99 ? -7.986 13.368 1.692 1.00 82.69 99 VAL A C 1
ATOM 770 O O . VAL A 1 99 ? -8.355 14.525 1.882 1.00 82.69 99 VAL A O 1
ATOM 773 N N . GLU A 1 100 ? -8.323 12.357 2.480 1.00 82.12 100 GLU A N 1
ATOM 774 C CA . GLU A 1 100 ? -9.161 12.494 3.673 1.00 82.12 100 GLU A CA 1
ATOM 775 C C . GLU A 1 100 ? -8.347 12.996 4.860 1.00 82.12 100 GLU A C 1
ATOM 777 O O . GLU A 1 100 ? -8.833 13.758 5.693 1.00 82.12 100 GLU A O 1
ATOM 782 N N . SER A 1 101 ? -7.087 12.571 4.957 1.00 77.12 101 SER A N 1
ATOM 783 C CA . SER A 1 101 ? -6.218 12.937 6.071 1.00 77.12 101 SER A CA 1
ATOM 784 C C . SER A 1 101 ? -4.747 12.843 5.692 1.00 77.12 101 SER A C 1
ATOM 786 O O . SER A 1 101 ? -4.353 12.074 4.811 1.00 77.12 101 SER A O 1
ATOM 788 N N . ARG A 1 102 ? -3.917 13.631 6.379 1.00 78.69 102 ARG A N 1
ATOM 789 C CA . ARG A 1 102 ? -2.458 13.588 6.270 1.00 78.69 102 ARG A CA 1
ATOM 790 C C . ARG A 1 102 ? -1.854 13.479 7.648 1.00 78.69 102 ARG A C 1
ATOM 792 O O . ARG A 1 102 ? -2.182 14.266 8.527 1.00 78.69 102 ARG A O 1
ATOM 799 N N . PHE A 1 103 ? -0.894 12.584 7.793 1.00 71.56 103 PHE A N 1
ATOM 800 C CA . PHE A 1 103 ? -0.238 12.347 9.065 1.00 71.56 103 PHE A CA 1
ATOM 801 C C . PHE A 1 103 ? 1.264 12.462 8.926 1.00 71.56 103 PHE A C 1
ATOM 803 O O . PHE A 1 103 ? 1.825 12.106 7.890 1.00 71.56 103 PHE A O 1
ATOM 810 N N . ARG A 1 104 ? 1.926 12.944 9.977 1.00 72.12 104 ARG A N 1
ATOM 811 C CA . ARG A 1 104 ? 3.384 13.026 10.033 1.00 72.12 104 ARG A CA 1
ATOM 812 C C . ARG A 1 104 ? 3.907 12.312 11.261 1.00 72.12 104 ARG A C 1
ATOM 814 O O . ARG A 1 104 ? 3.459 12.564 12.372 1.00 72.12 104 ARG A O 1
ATOM 821 N N . TRP A 1 105 ? 4.929 11.502 11.043 1.00 68.44 105 TRP A N 1
ATOM 822 C CA . TRP A 1 105 ? 5.607 10.723 12.066 1.00 68.44 105 TRP A CA 1
ATOM 823 C C . TRP A 1 105 ? 7.101 10.994 12.008 1.00 68.44 105 TRP A C 1
ATOM 825 O O . TRP A 1 105 ? 7.650 11.385 10.974 1.00 68.44 105 TRP A O 1
ATOM 835 N N . LYS A 1 106 ? 7.781 10.750 13.125 1.00 63.62 106 LYS A N 1
ATOM 836 C CA . LYS A 1 106 ? 9.239 10.697 13.175 1.00 63.62 106 LYS A CA 1
ATOM 837 C C . LYS A 1 106 ? 9.646 9.224 13.240 1.00 63.62 106 LYS A C 1
ATOM 839 O O . LYS A 1 106 ? 9.381 8.577 14.246 1.00 63.62 106 LYS A O 1
ATOM 844 N N . GLY A 1 107 ? 10.277 8.713 12.185 1.00 63.25 107 GLY A N 1
ATOM 845 C CA . GLY A 1 107 ? 10.663 7.302 12.060 1.00 63.25 107 GLY A CA 1
ATOM 846 C C . GLY A 1 107 ? 9.767 6.476 11.131 1.00 63.25 107 GLY A C 1
ATOM 847 O O . GLY A 1 107 ? 8.915 7.017 10.428 1.00 63.25 107 GLY A O 1
ATOM 848 N N . TYR A 1 108 ? 10.010 5.164 11.122 1.00 63.88 108 TYR A N 1
ATOM 849 C CA . TYR A 1 108 ? 9.400 4.213 10.195 1.00 63.88 108 TYR A CA 1
ATOM 850 C C . TYR A 1 108 ? 8.091 3.605 10.722 1.00 63.88 108 TYR A C 1
ATOM 852 O O . TYR A 1 108 ? 7.998 3.253 11.900 1.00 63.88 108 TYR A O 1
ATOM 860 N N . VAL A 1 10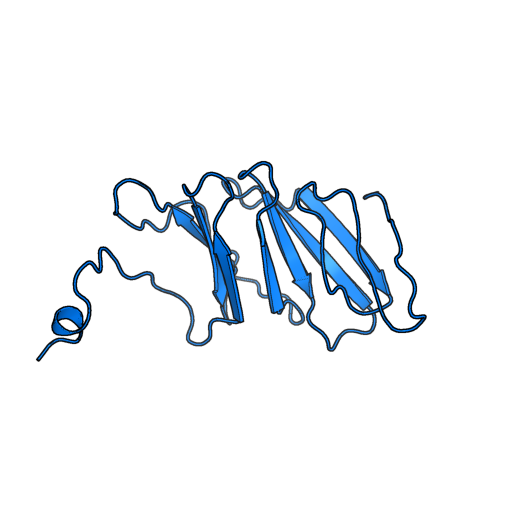9 ? 7.103 3.446 9.834 1.00 66.12 109 VAL A N 1
ATOM 861 C CA . VAL A 1 109 ? 5.804 2.817 10.118 1.00 66.12 109 VAL A CA 1
ATOM 862 C C . VAL A 1 109 ? 5.808 1.397 9.552 1.00 66.12 109 VAL A C 1
ATOM 864 O O . VAL A 1 109 ? 5.812 1.217 8.340 1.00 66.12 109 VAL A O 1
ATOM 867 N N . GLU A 1 110 ? 5.788 0.389 10.425 1.00 62.84 110 GLU A N 1
ATOM 868 C CA . GLU A 1 110 ? 5.680 -1.023 10.016 1.00 62.84 110 GLU A CA 1
ATOM 869 C C . GLU A 1 110 ? 4.224 -1.424 9.749 1.00 62.84 110 GLU A C 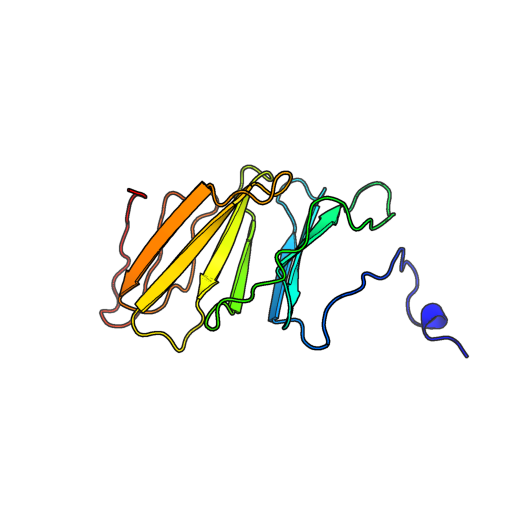1
ATOM 871 O O . GLU A 1 110 ? 3.950 -2.255 8.885 1.00 62.84 110 GLU A O 1
ATOM 876 N N . HIS A 1 111 ? 3.278 -0.870 10.515 1.00 66.19 111 HIS A N 1
ATOM 877 C CA . HIS A 1 111 ? 1.890 -1.304 10.446 1.00 66.19 111 HIS A CA 1
ATOM 878 C C . HIS A 1 111 ? 0.913 -0.187 10.823 1.00 66.19 111 HIS A C 1
ATOM 880 O O . HIS A 1 111 ? 1.115 0.562 11.779 1.00 66.19 111 HIS A O 1
ATOM 886 N N . VAL A 1 112 ? -0.200 -0.119 10.098 1.00 66.94 112 VAL A N 1
ATOM 887 C CA . VAL A 1 112 ? -1.347 0.737 10.416 1.00 66.94 112 VAL A CA 1
ATOM 888 C C . VAL A 1 112 ? -2.529 -0.171 10.691 1.00 66.94 112 VAL A C 1
ATOM 890 O O . VAL A 1 112 ? -2.765 -1.133 9.960 1.00 66.94 112 VAL A O 1
ATOM 893 N N . SER A 1 113 ? -3.248 0.081 11.782 1.00 63.09 113 SER A N 1
ATOM 894 C CA . SER A 1 113 ? -4.418 -0.727 12.107 1.00 63.09 113 SER A CA 1
ATOM 895 C C . SER A 1 113 ? -5.497 -0.625 11.023 1.00 63.09 113 SER A C 1
ATOM 897 O O . SER A 1 113 ? -5.667 0.446 10.435 1.00 63.09 113 SER A O 1
ATOM 899 N N . PRO A 1 114 ? -6.291 -1.688 10.819 1.00 57.34 114 PRO A N 1
ATOM 900 C CA . PRO A 1 114 ? -7.353 -1.702 9.814 1.00 57.34 114 PRO A CA 1
ATOM 901 C C . PRO A 1 114 ? -8.392 -0.586 9.979 1.00 57.34 114 PRO A C 1
ATOM 903 O O . PRO A 1 114 ? -8.988 -0.160 9.001 1.00 57.34 114 PRO A O 1
ATOM 906 N N . SER A 1 115 ? -8.605 -0.080 11.195 1.00 61.91 115 SER A N 1
ATOM 907 C CA . SER A 1 115 ? -9.550 1.011 11.463 1.00 61.91 115 SER A CA 1
ATOM 908 C C . SER A 1 115 ? -8.999 2.405 11.148 1.00 61.91 115 SER A C 1
ATOM 910 O O . SER A 1 115 ? -9.704 3.388 11.356 1.00 61.91 115 SER A O 1
ATOM 912 N N . GLY A 1 116 ? -7.724 2.519 10.761 1.00 57.75 116 GLY A N 1
ATOM 913 C CA . GLY A 1 116 ? -7.021 3.796 10.606 1.00 57.75 116 GLY A CA 1
ATOM 914 C C . GLY A 1 116 ? -6.713 4.522 11.927 1.00 57.75 116 GLY A C 1
ATOM 915 O O . GLY A 1 116 ? -6.013 5.531 11.908 1.00 57.75 116 GLY A O 1
ATOM 916 N N . LYS A 1 117 ? -7.191 4.011 13.076 1.00 53.91 117 LYS A N 1
ATOM 917 C CA . LYS A 1 117 ? -7.128 4.689 14.389 1.00 53.91 117 LYS A CA 1
ATOM 918 C C . LYS A 1 117 ? -5.921 4.326 15.252 1.00 53.91 117 LYS A C 1
ATOM 920 O O . LYS A 1 117 ? -5.521 5.116 16.095 1.00 53.91 117 LYS A O 1
ATOM 925 N N . LEU A 1 118 ? -5.354 3.133 15.084 1.00 48.31 118 LEU A N 1
ATOM 926 C CA . LEU A 1 118 ? -4.174 2.680 15.819 1.00 48.31 118 LEU A CA 1
ATOM 927 C C . LEU A 1 118 ? -2.938 2.655 14.905 1.00 48.31 118 LEU A C 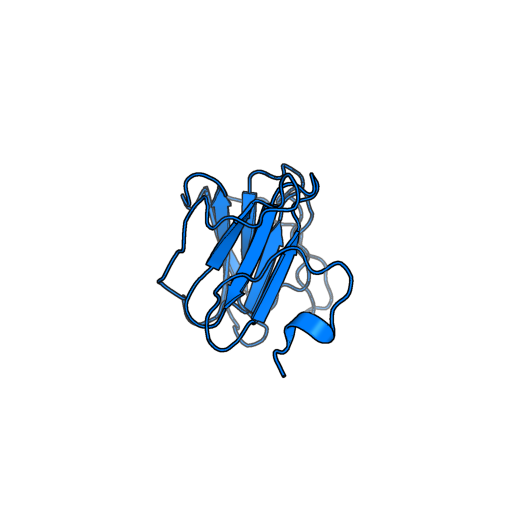1
ATOM 929 O O . LEU A 1 118 ? -2.820 1.857 13.971 1.00 48.31 118 LEU A O 1
ATOM 933 N N . GLN A 1 119 ? -2.044 3.591 15.207 1.00 59.09 119 GLN A N 1
ATOM 934 C CA . GLN A 1 119 ? -0.660 3.705 14.746 1.00 59.09 119 GLN A CA 1
ATOM 935 C C . GLN A 1 119 ? 0.207 2.557 15.277 1.00 59.09 119 GLN A C 1
ATOM 937 O O . GLN A 1 119 ? 0.174 2.399 16.490 1.00 59.09 119 GLN A O 1
ATOM 942 N N . VAL A 1 120 ? 0.990 1.781 14.517 1.00 52.75 120 VAL A N 1
ATOM 943 C CA . VAL A 1 120 ? 2.083 0.987 15.129 1.00 52.75 120 VAL A CA 1
ATOM 944 C C . VAL A 1 120 ? 3.416 1.406 14.504 1.00 52.75 120 VAL A C 1
ATOM 946 O O . VAL A 1 120 ? 3.788 0.984 13.410 1.00 52.75 120 VAL A O 1
ATOM 949 N N . LEU A 1 121 ? 4.124 2.280 15.220 1.00 55.19 121 LEU A N 1
ATOM 950 C CA . LEU A 1 121 ? 5.491 2.738 14.940 1.00 55.19 121 LEU A CA 1
ATOM 951 C C . LEU A 1 121 ? 6.482 1.931 15.791 1.00 55.19 121 LEU A C 1
ATOM 953 O O . LEU A 1 121 ? 6.281 1.892 16.995 1.00 55.19 121 LEU A O 1
ATOM 957 N N . THR A 1 122 ? 7.546 1.362 15.206 1.00 52.69 122 THR A N 1
ATOM 958 C CA . THR A 1 122 ? 8.762 0.826 15.889 1.00 52.69 122 THR A CA 1
ATOM 959 C C . THR A 1 122 ? 9.901 0.735 14.849 1.00 52.69 122 THR A C 1
ATOM 961 O O . THR A 1 122 ? 9.549 0.418 13.712 1.00 52.69 122 THR A O 1
ATOM 964 N N . PRO A 1 123 ? 11.225 0.935 15.124 1.00 47.12 123 PRO A N 1
ATOM 965 C CA . PRO A 1 123 ? 11.965 0.548 16.336 1.00 47.12 123 PRO A CA 1
ATOM 966 C C . PRO A 1 123 ? 13.134 1.497 16.732 1.00 47.12 123 PRO A C 1
ATOM 968 O O . PRO A 1 123 ? 14.178 1.021 17.172 1.00 47.12 123 PRO A O 1
ATOM 971 N N . ILE A 1 124 ? 13.031 2.827 16.574 1.00 52.06 124 ILE A N 1
ATOM 972 C CA . ILE A 1 124 ? 14.134 3.698 17.058 1.00 52.06 124 ILE A CA 1
ATOM 973 C C . ILE A 1 124 ? 14.241 3.614 18.595 1.00 52.06 124 ILE A C 1
ATOM 975 O O . ILE A 1 124 ? 15.326 3.739 19.156 1.00 52.06 124 ILE A O 1
ATOM 979 N N . ASP A 1 125 ? 13.125 3.338 19.269 1.00 58.03 125 ASP A N 1
ATOM 980 C CA . ASP A 1 125 ? 13.015 3.216 20.722 1.00 58.03 125 ASP A CA 1
ATOM 981 C C . ASP A 1 125 ? 12.364 1.900 21.195 1.00 58.03 125 ASP A C 1
ATOM 983 O O . ASP A 1 125 ? 12.131 1.742 22.389 1.00 58.03 125 ASP A O 1
ATOM 987 N N . TYR A 1 126 ? 12.097 0.952 20.284 1.00 58.56 126 TYR A N 1
ATOM 988 C CA . TYR A 1 126 ? 11.435 -0.339 20.558 1.00 58.56 126 TYR A CA 1
ATOM 989 C C . TYR A 1 126 ? 10.039 -0.250 21.214 1.00 58.56 126 TYR A C 1
ATOM 991 O O . TYR A 1 126 ? 9.570 -1.239 21.776 1.00 58.56 126 TYR A O 1
ATOM 999 N N . ASN A 1 127 ? 9.348 0.891 21.117 1.00 59.59 127 ASN A N 1
ATOM 1000 C CA . ASN A 1 127 ? 8.033 1.090 21.733 1.00 59.59 127 ASN A CA 1
ATOM 1001 C C . ASN A 1 127 ? 6.919 1.184 20.697 1.00 59.59 127 ASN A C 1
ATOM 1003 O O . ASN A 1 127 ? 7.113 1.757 19.634 1.00 59.59 127 ASN A O 1
ATOM 1007 N N . VAL A 1 128 ? 5.727 0.700 21.049 1.00 62.81 128 VAL A N 1
ATOM 1008 C CA . VAL A 1 128 ? 4.509 0.905 20.257 1.00 62.81 128 VAL A CA 1
ATOM 1009 C C . VAL A 1 128 ? 3.884 2.245 20.638 1.00 62.81 128 VAL A C 1
ATOM 1011 O O . VAL A 1 128 ? 3.500 2.444 21.790 1.00 62.81 128 VAL A O 1
ATOM 1014 N N . HIS A 1 129 ? 3.752 3.148 19.665 1.00 59.41 129 HIS A N 1
ATOM 1015 C CA . HIS A 1 129 ? 3.115 4.457 19.852 1.00 59.41 129 HIS A CA 1
ATOM 1016 C C . HIS A 1 129 ? 1.718 4.484 19.238 1.00 59.41 129 HIS A C 1
ATOM 1018 O O . HIS A 1 129 ? 1.579 4.311 18.030 1.00 59.41 129 HIS A O 1
ATOM 1024 N N . GLN A 1 130 ? 0.700 4.759 20.055 1.00 58.56 130 GLN A N 1
ATOM 1025 C CA . GLN A 1 130 ? -0.664 5.018 19.596 1.00 58.56 130 GLN A CA 1
ATOM 1026 C C . GLN A 1 130 ? -0.850 6.522 19.391 1.00 58.56 130 GLN A C 1
ATOM 1028 O O . GLN A 1 130 ? -0.707 7.295 20.332 1.00 58.56 130 GLN A O 1
ATOM 1033 N N . ASN A 1 131 ? -1.199 6.919 18.170 1.00 53.50 131 ASN A N 1
ATOM 1034 C CA . ASN A 1 131 ? -1.526 8.299 17.834 1.00 53.50 131 ASN A CA 1
ATOM 1035 C C . ASN A 1 131 ? -2.928 8.355 17.238 1.00 53.50 131 ASN A C 1
ATOM 1037 O O . ASN A 1 131 ? -3.255 7.539 16.372 1.00 53.50 131 ASN A O 1
ATOM 1041 N N . GLU A 1 132 ? -3.718 9.329 17.678 1.00 52.31 132 GLU A N 1
ATOM 1042 C CA . GLU A 1 132 ? -4.969 9.680 17.015 1.00 52.31 132 GLU A CA 1
ATOM 1043 C C . GLU A 1 132 ? -4.689 10.677 15.877 1.00 52.31 132 GLU A C 1
ATOM 1045 O O . GLU A 1 132 ? -3.780 11.503 15.997 1.00 52.31 132 GLU A O 1
ATOM 1050 N N . PRO A 1 133 ? -5.408 10.572 14.749 1.00 51.28 133 PRO A N 1
ATOM 1051 C CA . PRO A 1 133 ? -5.355 11.576 13.692 1.00 51.28 133 PRO A CA 1
ATOM 1052 C C . PRO A 1 133 ? -5.816 12.951 14.223 1.00 51.28 133 PRO A C 1
ATOM 1054 O O . PRO A 1 133 ? -6.841 13.013 14.899 1.00 51.28 133 PRO A O 1
ATOM 1057 N N . GLU A 1 134 ? -5.065 14.024 13.929 1.00 48.78 134 GLU A N 1
ATOM 1058 C CA . GLU A 1 134 ? -5.487 15.425 14.167 1.00 48.78 134 GLU A CA 1
ATOM 1059 C C . GLU A 1 134 ? -6.536 15.898 13.152 1.00 48.78 134 GLU A C 1
ATOM 1061 O O . GLU A 1 134 ? -6.403 15.542 11.955 1.00 48.78 134 GLU A O 1
#

Secondary structure (DSSP, 8-state):
--GGGG-TT--------S-EEEEEE-TTSSEEEEEESS-EEEEE-GGG--EEEEEEE----TTEEEEEE-TTSSEEEEEE-TT-SEEEEEEEETTT--EEEEEEEEB-EEEE-TTS--EEE-SSSS--------

pLDDT: mean 71.51, std 12.58, range [45.19, 89.31]

Sequence (134 aa):
ASERAAYKGLVGTVACGPKIWSMSFSPDGRHFVIQDSDALRVWSAGDHVVQKRSWAREERRAGLSEVRFLQDSESIVALPGRDELRATGETYHIETGVVESRFRWKGYVEHVSPSGKLQVLTPIDYNVHQNEPE

Organism: NCBI:txid1333877

Foldseek 3Di:
DDPVVVDDPQLDDDDDPPAWQEKEAQPVNQKIWTDGPFWIFIWGPPPSDTDRAADTDRDDDQFWRYKYAANVSQKMKTWGDQPDQKIKIWMAGRRHRDTPAIDIDGHDFPDADSNNQAGADDDVPDDGDGDGGD

InterPro domains:
  IPR011044 Quinoprotein amine dehydrogenase, beta chain-like [SSF50969] (15-119)
  IPR015943 WD40/YVTN repeat-like-containing domain superfamily [G3DSA:2.130.10.10] (10-130)

Radius of gyration: 16.16 Å; chains: 1; bounding box: 32×37×50 Å